Protein AF-A0A8H5M006-F1 (afdb_monomer_lite)

Radius of gyration: 22.96 Å; chains: 1; bounding box: 56×43×62 Å

InterPro domains:
  IPR023213 Chloramphenicol acetyltransferase-like domain superfamily [G3DSA:3.30.559.10] (13-122)

Structure (mmCIF, N/CA/C/O backbone):
data_AF-A0A8H5M006-F1
#
_entry.id   AF-A0A8H5M006-F1
#
loop_
_atom_site.group_PDB
_atom_site.id
_atom_site.type_symbol
_atom_site.label_atom_id
_atom_site.label_alt_id
_atom_site.label_comp_id
_atom_site.label_asym_id
_atom_site.label_entity_id
_atom_site.label_seq_id
_atom_site.pdbx_PDB_ins_code
_atom_site.Cartn_x
_atom_site.Cartn_y
_atom_site.Cartn_z
_atom_site.occupancy
_atom_site.B_iso_or_equiv
_atom_site.auth_seq_id
_atom_site.auth_comp_id
_atom_site.auth_asym_id
_atom_site.auth_atom_id
_atom_site.pdbx_PDB_model_num
ATOM 1 N N . MET A 1 1 ? -5.599 -19.555 19.028 1.00 33.72 1 MET A N 1
ATOM 2 C CA . MET A 1 1 ? -5.229 -19.099 17.672 1.00 33.72 1 MET A CA 1
ATOM 3 C C . MET A 1 1 ? -3.849 -19.658 17.387 1.00 33.72 1 MET A C 1
ATOM 5 O O . MET A 1 1 ? -2.909 -19.256 18.054 1.00 33.72 1 MET A O 1
ATOM 9 N N . LYS A 1 2 ? -3.747 -20.687 16.540 1.00 25.64 2 LYS A N 1
ATOM 10 C CA . LYS A 1 2 ? -2.455 -21.271 16.167 1.00 25.64 2 LYS A CA 1
ATOM 11 C C . LYS A 1 2 ? -1.843 -20.349 15.116 1.00 25.64 2 LYS A C 1
ATOM 13 O O . LYS A 1 2 ? -2.312 -20.337 13.986 1.00 25.64 2 LYS A O 1
ATOM 18 N N . THR A 1 3 ? -0.872 -19.533 15.501 1.00 35.28 3 THR A N 1
ATOM 19 C CA . THR A 1 3 ? -0.041 -18.787 14.556 1.00 35.28 3 THR A CA 1
ATOM 20 C C . THR A 1 3 ? 0.950 -19.773 13.954 1.00 35.28 3 THR A C 1
ATOM 22 O O . THR A 1 3 ? 2.011 -20.036 14.516 1.00 35.28 3 THR A O 1
ATOM 25 N N . THR A 1 4 ? 0.571 -20.394 12.841 1.00 37.03 4 THR A N 1
ATOM 26 C CA . THR A 1 4 ? 1.532 -21.006 11.925 1.00 37.03 4 THR A CA 1
ATOM 27 C C . THR A 1 4 ? 2.420 -19.883 11.410 1.00 37.03 4 THR A C 1
ATOM 29 O O . THR A 1 4 ? 2.002 -19.104 10.559 1.00 37.03 4 THR A O 1
ATOM 32 N N . GLY A 1 5 ? 3.617 -19.760 11.986 1.00 41.31 5 GLY A N 1
ATOM 33 C CA . GLY A 1 5 ? 4.690 -18.982 11.386 1.00 41.31 5 GLY A CA 1
ATOM 34 C C . GLY A 1 5 ? 4.973 -19.593 10.024 1.00 41.31 5 GLY A C 1
ATOM 35 O O . GLY A 1 5 ? 5.521 -20.693 9.946 1.00 41.31 5 GLY A O 1
ATOM 36 N N . SER A 1 6 ? 4.502 -18.925 8.972 1.00 44.03 6 SER A N 1
ATOM 37 C CA . SER A 1 6 ? 4.830 -19.287 7.602 1.00 44.03 6 SER A CA 1
ATOM 38 C C . SER A 1 6 ? 6.334 -19.117 7.451 1.00 44.03 6 SER A C 1
ATOM 40 O O . SER A 1 6 ? 6.864 -18.009 7.518 1.00 44.03 6 SER A O 1
ATOM 42 N N . ARG A 1 7 ? 7.036 -20.242 7.352 1.00 48.41 7 ARG A N 1
ATOM 43 C CA . ARG A 1 7 ? 8.414 -20.278 6.882 1.00 48.41 7 ARG A CA 1
ATOM 44 C C . ARG A 1 7 ? 8.313 -19.889 5.412 1.00 48.41 7 ARG A C 1
ATOM 46 O O . ARG A 1 7 ? 7.666 -20.640 4.688 1.00 48.41 7 ARG A O 1
ATOM 53 N N . ILE A 1 8 ? 8.888 -18.752 5.012 1.00 52.06 8 ILE A N 1
ATOM 54 C CA . ILE A 1 8 ? 8.857 -18.309 3.611 1.00 52.06 8 ILE A CA 1
ATOM 55 C C . ILE A 1 8 ? 9.368 -19.466 2.761 1.00 52.06 8 ILE A C 1
ATOM 57 O O . ILE A 1 8 ? 10.529 -19.876 2.866 1.00 52.06 8 ILE A O 1
ATOM 61 N N . SER A 1 9 ? 8.451 -20.086 2.030 1.00 52.47 9 SER A N 1
ATOM 62 C CA . SER A 1 9 ? 8.746 -21.264 1.235 1.00 52.47 9 SER A CA 1
ATOM 63 C C . SER A 1 9 ? 9.303 -20.799 -0.109 1.00 52.47 9 SER A C 1
ATOM 65 O O . SER A 1 9 ? 9.064 -19.668 -0.530 1.00 52.47 9 SER A O 1
ATOM 67 N N . GLY A 1 10 ? 10.041 -21.649 -0.827 1.00 53.31 10 GLY A N 1
ATOM 68 C CA . GLY A 1 10 ? 10.494 -21.300 -2.182 1.00 53.31 10 GLY A CA 1
ATOM 69 C C . GLY A 1 10 ? 9.343 -20.899 -3.122 1.00 53.31 10 GLY A C 1
ATOM 70 O O . GLY A 1 10 ? 9.584 -20.151 -4.067 1.00 53.31 10 GLY A O 1
ATOM 71 N N . ALA A 1 11 ? 8.109 -21.337 -2.828 1.00 54.75 11 ALA A N 1
ATOM 72 C CA . ALA A 1 11 ? 6.902 -21.010 -3.582 1.00 54.75 11 ALA A CA 1
ATOM 73 C C . ALA A 1 11 ? 6.472 -19.539 -3.430 1.00 54.75 11 ALA A C 1
ATOM 75 O O . ALA A 1 11 ? 6.049 -18.937 -4.410 1.00 5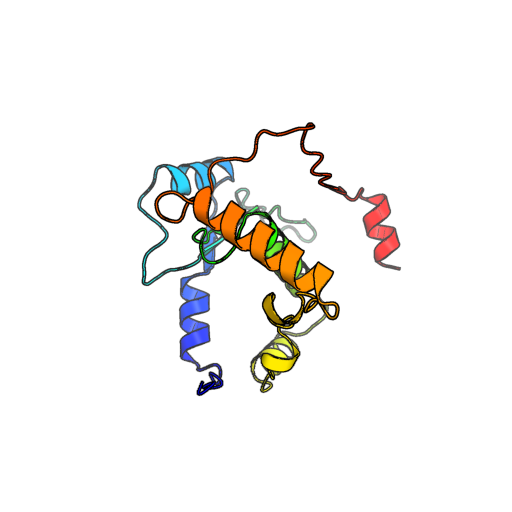4.75 11 ALA A O 1
ATOM 76 N N . ASP A 1 12 ? 6.681 -18.925 -2.264 1.00 59.88 12 ASP A N 1
ATOM 77 C CA . ASP A 1 12 ? 6.293 -17.533 -1.990 1.00 59.88 12 ASP A CA 1
ATOM 78 C C . ASP A 1 12 ? 7.100 -16.557 -2.875 1.00 59.88 12 ASP A C 1
ATOM 80 O O . ASP A 1 12 ? 6.601 -15.530 -3.329 1.00 59.88 12 ASP A O 1
ATOM 84 N N . SER A 1 13 ? 8.355 -16.910 -3.195 1.00 62.41 13 SER A N 1
ATOM 85 C CA . SER A 1 13 ?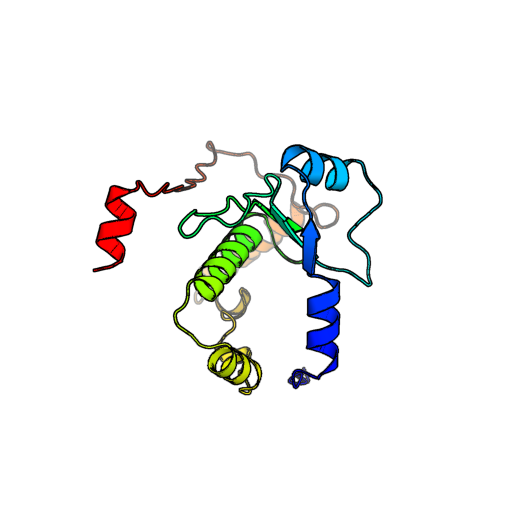 9.188 -16.139 -4.132 1.00 62.41 13 SER A CA 1
ATOM 86 C C . SER A 1 13 ? 8.749 -16.276 -5.592 1.00 62.41 13 SER A C 1
ATOM 88 O O . SER A 1 13 ? 9.082 -15.422 -6.411 1.00 62.41 13 SER A O 1
ATOM 90 N N . VAL A 1 14 ? 8.044 -17.360 -5.932 1.00 68.31 14 VAL A N 1
ATOM 91 C CA . VAL A 1 14 ? 7.516 -17.599 -7.280 1.00 68.31 14 VAL A CA 1
ATOM 92 C C . VAL A 1 14 ? 6.242 -16.782 -7.466 1.00 68.31 14 VAL A C 1
ATOM 94 O O . VAL A 1 14 ? 6.157 -16.018 -8.419 1.00 68.31 14 VAL A O 1
ATOM 97 N N . GLU A 1 15 ? 5.333 -16.819 -6.490 1.00 70.94 15 GLU A N 1
ATOM 98 C CA . GLU A 1 15 ? 4.119 -15.992 -6.486 1.00 70.94 15 GLU A CA 1
ATOM 99 C C . GLU A 1 15 ? 4.448 -14.490 -6.555 1.00 70.94 15 GLU A C 1
ATOM 101 O O . GLU A 1 15 ? 3.851 -13.746 -7.336 1.00 70.94 15 GLU A O 1
ATOM 106 N N . ALA A 1 16 ? 5.464 -14.041 -5.806 1.00 73.81 16 ALA A N 1
ATOM 107 C CA . ALA A 1 16 ? 5.917 -12.652 -5.846 1.00 73.81 16 ALA A CA 1
ATOM 108 C C . ALA A 1 16 ? 6.433 -12.229 -7.235 1.00 73.81 16 ALA A C 1
ATOM 110 O O . ALA A 1 16 ? 6.210 -11.092 -7.653 1.00 73.81 16 ALA A O 1
ATOM 111 N N . LYS A 1 17 ? 7.100 -13.135 -7.964 1.00 78.69 17 LYS A N 1
ATOM 112 C CA . LYS A 1 17 ? 7.575 -12.870 -9.332 1.00 78.69 17 LYS A CA 1
ATOM 113 C C . LYS A 1 17 ? 6.416 -12.750 -10.310 1.00 78.69 17 LYS A C 1
ATOM 115 O O . LYS A 1 17 ? 6.430 -11.842 -11.132 1.00 78.69 17 LYS A O 1
ATOM 120 N N . ASP A 1 18 ? 5.406 -13.602 -10.179 1.00 82.12 18 ASP A N 1
ATOM 121 C CA . ASP A 1 18 ? 4.230 -13.585 -11.055 1.00 82.12 18 ASP A CA 1
ATOM 122 C C . ASP A 1 18 ? 3.362 -12.326 -10.837 1.00 82.12 18 ASP A C 1
ATOM 124 O O . ASP A 1 18 ? 2.642 -11.869 -11.731 1.00 82.12 18 ASP A O 1
ATOM 128 N N . CYS A 1 19 ? 3.464 -11.705 -9.657 1.00 85.62 19 CYS A N 1
ATOM 129 C CA . CYS A 1 19 ? 2.766 -10.462 -9.334 1.00 85.62 19 CYS A CA 1
ATOM 130 C C . CYS A 1 19 ? 3.469 -9.187 -9.842 1.00 85.62 19 CYS A C 1
ATOM 132 O O . CYS A 1 19 ? 2.802 -8.150 -9.939 1.00 85.62 19 CYS A O 1
ATOM 134 N N . LEU A 1 20 ? 4.758 -9.252 -10.203 1.00 88.81 20 LEU A N 1
ATOM 135 C CA . LEU A 1 20 ? 5.555 -8.128 -10.708 1.00 88.81 20 LEU A CA 1
ATOM 136 C C . LEU A 1 20 ? 5.599 -8.119 -12.243 1.00 88.81 20 LEU A C 1
ATOM 138 O O . LEU A 1 20 ? 5.995 -9.095 -12.872 1.00 88.81 20 LEU A O 1
ATOM 142 N N . VAL A 1 21 ? 5.233 -6.994 -12.855 1.00 89.06 21 VAL A N 1
ATOM 143 C CA . VAL A 1 21 ? 5.207 -6.827 -14.314 1.00 89.06 21 VAL A CA 1
ATOM 144 C C . VAL A 1 21 ? 6.065 -5.636 -14.724 1.00 89.06 21 VAL A C 1
ATOM 146 O O . VAL A 1 21 ? 5.976 -4.561 -14.135 1.00 89.06 21 VAL A O 1
ATOM 149 N N . PHE A 1 22 ? 6.862 -5.816 -15.772 1.00 89.62 22 PHE A N 1
ATOM 150 C CA . PHE A 1 22 ? 7.548 -4.723 -16.453 1.00 89.62 22 PHE A CA 1
ATOM 151 C C . PHE A 1 22 ? 6.802 -4.399 -17.748 1.00 89.62 22 PHE A C 1
ATOM 153 O O . PHE A 1 22 ? 6.449 -5.312 -18.495 1.00 89.62 22 PHE A O 1
ATOM 160 N N . ASP A 1 23 ? 6.533 -3.120 -17.998 1.00 88.44 23 ASP A N 1
ATOM 161 C CA . ASP A 1 23 ? 5.802 -2.662 -19.188 1.00 88.44 23 ASP A CA 1
ATOM 162 C C . ASP A 1 23 ? 6.485 -1.423 -19.805 1.00 88.44 23 ASP A C 1
ATOM 164 O O . ASP A 1 23 ? 7.311 -0.770 -19.173 1.00 88.44 23 ASP A O 1
ATOM 168 N N . ALA A 1 24 ? 6.150 -1.080 -21.044 1.00 88.62 24 ALA A N 1
ATOM 169 C CA . ALA A 1 24 ? 6.631 0.128 -21.731 1.00 88.62 24 ALA A CA 1
ATOM 170 C C . ALA A 1 24 ? 5.498 1.144 -21.963 1.00 88.62 24 ALA A C 1
ATOM 172 O O . ALA A 1 24 ? 5.604 2.061 -22.772 1.00 88.62 24 ALA A O 1
ATOM 173 N N . LYS A 1 25 ? 4.366 0.953 -21.284 1.00 87.62 25 LYS A N 1
ATOM 174 C CA . LYS A 1 25 ? 3.193 1.821 -21.395 1.00 87.62 25 LYS A CA 1
ATOM 175 C C . LYS A 1 25 ? 3.343 3.080 -20.556 1.00 87.62 25 LYS A C 1
ATOM 177 O O . LYS A 1 25 ? 3.955 3.055 -19.490 1.00 87.62 25 LYS A O 1
ATOM 182 N N . SER A 1 26 ? 2.716 4.153 -21.028 1.00 89.19 26 SER A N 1
ATOM 183 C CA . SER A 1 26 ? 2.584 5.393 -20.269 1.00 89.19 26 SER A CA 1
ATOM 184 C C . SER A 1 26 ? 1.640 5.225 -19.077 1.00 89.19 26 SER A C 1
ATOM 186 O O . SER A 1 26 ? 0.774 4.344 -19.064 1.00 89.19 26 SER A O 1
ATOM 188 N N . LYS A 1 27 ? 1.743 6.125 -18.100 1.00 88.56 27 LYS A N 1
ATOM 189 C CA . LYS A 1 27 ? 0.859 6.191 -16.936 1.00 88.56 27 LYS A CA 1
ATOM 190 C C . LYS A 1 27 ? -0.615 6.187 -17.328 1.00 88.56 27 LYS A C 1
ATOM 192 O O . LYS A 1 27 ? -1.405 5.464 -16.720 1.00 88.56 27 LYS A O 1
ATOM 197 N N . ASP A 1 28 ? -0.992 6.989 -18.319 1.00 89.88 28 ASP A N 1
ATOM 198 C CA . ASP A 1 28 ? -2.389 7.118 -18.732 1.00 89.88 28 ASP A CA 1
ATOM 199 C C . ASP A 1 28 ? -2.892 5.819 -19.376 1.00 89.88 28 A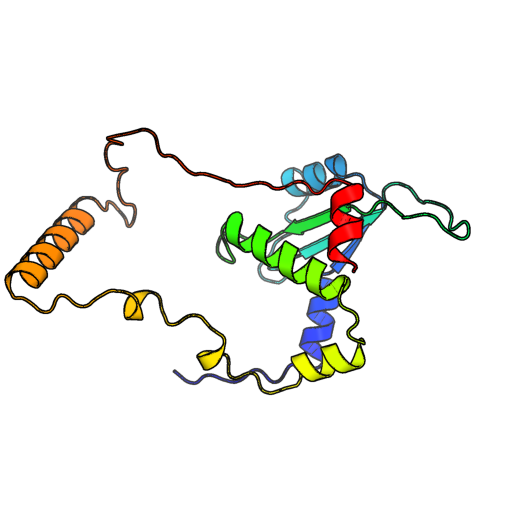SP A C 1
ATOM 201 O O . ASP A 1 28 ? -4.009 5.382 -19.090 1.00 89.88 28 ASP A O 1
ATOM 205 N N . ASP A 1 29 ? -2.043 5.136 -20.148 1.00 90.19 29 ASP A N 1
ATOM 206 C CA . ASP A 1 29 ? -2.359 3.825 -20.718 1.00 90.19 29 ASP A CA 1
ATOM 207 C C . ASP A 1 29 ? -2.468 2.747 -19.638 1.00 90.19 29 ASP A C 1
ATOM 209 O O . ASP A 1 29 ? -3.356 1.897 -19.694 1.00 90.19 29 ASP A O 1
ATOM 213 N N . LEU A 1 30 ? -1.590 2.767 -18.632 1.00 89.06 30 LEU A N 1
ATOM 214 C CA . LEU A 1 30 ? -1.646 1.838 -17.505 1.00 89.06 30 LEU A CA 1
ATOM 215 C C . LEU A 1 30 ? -2.937 2.011 -16.697 1.00 89.06 30 LEU A C 1
ATOM 217 O O . LEU A 1 30 ? -3.616 1.025 -16.405 1.00 89.06 30 LEU A O 1
ATOM 221 N N . ILE A 1 31 ? -3.307 3.254 -16.380 1.00 89.31 31 ILE A N 1
ATOM 222 C CA . ILE A 1 31 ? -4.552 3.570 -15.667 1.00 89.31 31 ILE A CA 1
ATOM 223 C C . ILE A 1 31 ? -5.761 3.179 -16.518 1.00 89.31 31 ILE A C 1
ATOM 225 O O . ILE A 1 31 ? -6.683 2.533 -16.017 1.00 89.31 31 ILE A O 1
ATOM 229 N N . SER A 1 32 ? -5.758 3.530 -17.805 1.00 89.69 32 SER A N 1
ATOM 230 C CA . SER A 1 32 ? -6.846 3.193 -18.724 1.00 89.69 32 SER A CA 1
ATOM 231 C C . SER A 1 32 ? -7.030 1.681 -18.841 1.00 89.69 32 SER A C 1
ATOM 233 O O . SER A 1 32 ? -8.153 1.192 -18.727 1.00 89.69 32 SER A O 1
ATOM 235 N N . ASN A 1 33 ? -5.941 0.921 -18.972 1.00 87.38 33 ASN A N 1
ATOM 236 C CA . ASN A 1 33 ? -5.990 -0.539 -19.013 1.00 87.38 33 ASN A CA 1
ATOM 237 C C . ASN A 1 33 ? -6.474 -1.144 -17.694 1.00 87.38 33 ASN A C 1
ATOM 239 O O . ASN A 1 33 ? -7.199 -2.133 -17.714 1.00 87.38 33 ASN A O 1
ATOM 243 N N . TYR A 1 34 ? -6.116 -0.559 -16.550 1.00 86.75 34 TYR A N 1
ATOM 244 C CA . TYR A 1 34 ? -6.602 -1.031 -15.255 1.00 86.75 34 TYR A CA 1
ATOM 245 C C . TYR A 1 34 ? -8.108 -0.784 -15.065 1.00 86.75 34 TYR A C 1
ATOM 247 O O . TYR A 1 34 ? -8.810 -1.646 -14.540 1.00 86.75 34 TYR A O 1
ATOM 255 N N . LEU A 1 35 ? -8.614 0.377 -15.492 1.00 87.25 35 LEU A N 1
ATOM 256 C CA . LEU A 1 35 ? -10.019 0.759 -15.309 1.00 87.25 35 LEU A CA 1
ATOM 257 C C . LEU A 1 35 ? -10.956 0.156 -16.363 1.00 87.25 35 LEU A C 1
ATOM 259 O O . LEU A 1 35 ? -12.091 -0.188 -16.038 1.00 87.25 35 LEU A O 1
ATOM 263 N N . ASN A 1 36 ? -10.493 0.047 -17.610 1.00 90.62 36 ASN A N 1
ATOM 264 C CA . ASN A 1 36 ? -11.315 -0.343 -18.760 1.00 90.62 36 ASN A CA 1
ATOM 265 C C . ASN A 1 36 ? -10.962 -1.725 -19.328 1.00 90.62 36 ASN A C 1
ATOM 267 O O . ASN A 1 36 ? -11.696 -2.248 -20.167 1.00 90.62 36 ASN A O 1
ATOM 271 N N . GLY A 1 37 ? -9.828 -2.301 -18.929 1.00 85.25 37 GLY A N 1
ATOM 272 C CA . GLY A 1 37 ? -9.366 -3.594 -19.417 1.00 85.25 37 GLY A CA 1
ATOM 273 C C . GLY A 1 37 ? -9.966 -4.789 -18.668 1.00 85.25 37 GLY A C 1
ATOM 274 O O . GLY A 1 37 ? -10.843 -4.644 -17.811 1.00 85.25 37 GLY A O 1
ATOM 275 N N . PRO A 1 38 ? -9.496 -6.007 -18.991 1.00 83.94 38 PRO A N 1
ATOM 276 C CA . PRO A 1 38 ? -9.859 -7.213 -18.260 1.00 83.94 38 PRO A CA 1
ATOM 277 C C . PRO A 1 38 ? -9.519 -7.077 -16.777 1.00 83.94 38 PRO A C 1
ATOM 279 O O . PRO A 1 38 ? -8.528 -6.450 -16.407 1.00 83.94 38 PRO A O 1
ATOM 282 N N . ARG A 1 39 ? -10.322 -7.711 -15.921 1.00 80.12 39 ARG A N 1
ATOM 283 C CA . ARG A 1 39 ? -10.120 -7.656 -14.473 1.00 80.12 39 ARG A CA 1
ATOM 284 C C . ARG A 1 39 ? -8.739 -8.216 -14.111 1.00 80.12 39 ARG A C 1
ATOM 286 O O . ARG A 1 39 ? -8.499 -9.408 -14.260 1.00 80.12 39 ARG A O 1
ATOM 293 N N . THR A 1 40 ? -7.846 -7.349 -13.638 1.00 79.44 40 THR A N 1
ATOM 294 C CA . THR A 1 40 ? -6.455 -7.701 -13.302 1.00 79.44 40 THR A CA 1
ATOM 295 C C . THR A 1 40 ? -6.327 -8.385 -11.943 1.00 79.44 40 THR A C 1
ATOM 297 O O . THR A 1 40 ? -5.444 -9.219 -11.761 1.00 79.44 40 THR A O 1
ATOM 300 N N . LEU A 1 41 ? -7.215 -8.049 -11.002 1.00 84.94 41 LEU A N 1
ATOM 301 C CA . LEU A 1 41 ? -7.272 -8.635 -9.664 1.00 84.94 41 LEU A CA 1
ATOM 302 C C . LEU A 1 41 ? -8.281 -9.790 -9.626 1.00 84.94 41 LEU A C 1
ATOM 304 O O . LEU A 1 41 ? -9.437 -9.642 -10.038 1.00 84.94 41 LEU A O 1
ATOM 308 N N . SER A 1 42 ? -7.849 -10.930 -9.099 1.00 83.62 42 SER A N 1
ATOM 309 C CA . SER A 1 42 ? -8.644 -12.157 -8.954 1.00 83.62 42 SER A CA 1
ATOM 310 C C . SER A 1 42 ? -8.246 -12.886 -7.674 1.00 83.62 42 SER A C 1
ATOM 312 O O . SER A 1 42 ? -7.234 -12.535 -7.082 1.00 83.62 42 SER A O 1
ATOM 314 N N . ASP A 1 43 ? -8.987 -13.909 -7.258 1.00 82.38 43 ASP A N 1
ATOM 315 C CA . ASP A 1 43 ? -8.674 -14.659 -6.030 1.00 82.38 43 ASP A CA 1
ATOM 316 C C . ASP A 1 43 ? -7.273 -15.311 -6.059 1.00 82.38 43 ASP A C 1
ATOM 318 O O . ASP A 1 43 ? -6.689 -15.557 -5.008 1.00 82.38 43 ASP A O 1
ATOM 322 N N . GLU A 1 44 ? -6.709 -15.524 -7.253 1.00 80.94 44 GLU A N 1
ATOM 323 C CA . GLU A 1 44 ? -5.347 -16.035 -7.475 1.00 80.94 44 GLU A CA 1
ATOM 324 C C . GLU A 1 44 ? -4.291 -14.918 -7.576 1.00 80.94 44 GLU A C 1
ATOM 326 O O . GLU A 1 44 ? -3.096 -15.181 -7.506 1.00 80.94 44 GLU A O 1
ATOM 331 N N . ARG A 1 45 ? -4.719 -13.660 -7.746 1.00 80.88 45 ARG A N 1
ATOM 332 C CA . ARG A 1 45 ? -3.850 -12.483 -7.881 1.00 80.88 45 ARG A CA 1
ATOM 333 C C . ARG A 1 45 ? -4.434 -11.306 -7.114 1.00 80.88 45 ARG A C 1
ATOM 335 O O . ARG A 1 45 ? -5.158 -10.466 -7.661 1.00 80.88 45 ARG A O 1
ATOM 342 N N . MET A 1 46 ? -4.117 -11.267 -5.824 1.00 83.25 46 MET A N 1
ATOM 343 C CA . MET A 1 46 ? -4.685 -10.294 -4.891 1.00 83.25 46 MET A CA 1
ATOM 344 C C . MET A 1 46 ? -4.000 -8.937 -4.926 1.00 83.25 46 MET A C 1
ATOM 346 O O . MET A 1 46 ? -4.607 -7.946 -4.542 1.00 83.25 46 MET A O 1
ATOM 350 N N . SER A 1 47 ? -2.778 -8.848 -5.425 1.00 87.56 47 SER A N 1
ATOM 351 C CA . SER A 1 47 ? -2.122 -7.577 -5.695 1.00 87.56 47 SER A CA 1
ATOM 352 C C . SER A 1 47 ? -1.249 -7.706 -6.929 1.00 87.56 47 SER A C 1
ATOM 354 O O . SER A 1 47 ? -0.901 -8.806 -7.362 1.00 87.56 47 SER A O 1
ATOM 356 N N . TYR A 1 48 ? -0.928 -6.573 -7.539 1.00 88.44 48 TYR A N 1
ATOM 357 C CA . TYR A 1 48 ? 0.054 -6.555 -8.608 1.00 88.44 48 TYR A CA 1
ATOM 358 C C . TYR A 1 48 ? 0.790 -5.224 -8.670 1.00 88.44 48 TYR A C 1
ATOM 360 O O . TYR A 1 48 ? 0.237 -4.179 -8.310 1.00 88.44 48 TYR A O 1
ATOM 368 N N . LEU A 1 49 ? 2.048 -5.300 -9.096 1.00 90.62 49 LEU A N 1
ATOM 369 C CA . LEU A 1 49 ? 2.959 -4.171 -9.199 1.00 90.62 49 LEU A CA 1
ATOM 370 C C . LEU A 1 49 ? 3.456 -4.060 -10.641 1.00 90.62 49 LEU A C 1
ATOM 372 O O . LEU A 1 49 ? 3.953 -5.043 -11.191 1.00 90.62 49 LEU A O 1
ATOM 376 N N . VAL A 1 50 ? 3.344 -2.874 -11.239 1.00 91.62 50 VAL A N 1
ATOM 377 C CA . VAL A 1 50 ? 3.967 -2.551 -12.530 1.00 91.62 50 VAL A CA 1
ATOM 378 C C . VAL A 1 50 ? 5.072 -1.556 -12.332 1.00 91.62 50 VAL A C 1
ATOM 380 O O . VAL A 1 50 ? 4.861 -0.529 -11.690 1.00 91.62 50 VAL A O 1
ATOM 383 N N . ILE A 1 51 ? 6.198 -1.831 -12.970 1.00 90.94 51 ILE A N 1
ATOM 384 C CA . ILE A 1 51 ? 7.235 -0.846 -13.234 1.00 90.94 51 ILE A CA 1
ATOM 385 C C . ILE A 1 51 ? 7.226 -0.615 -14.740 1.00 90.94 51 ILE A C 1
ATOM 387 O O . ILE A 1 51 ? 7.602 -1.513 -15.498 1.00 90.94 51 ILE A O 1
ATOM 391 N N . SER A 1 52 ? 6.757 0.551 -15.182 1.00 90.12 52 SER A N 1
ATOM 392 C CA . SER A 1 52 ? 6.845 0.923 -16.588 1.00 90.12 52 SER A CA 1
ATOM 393 C C . SER A 1 52 ? 8.002 1.857 -16.865 1.00 90.12 52 SER A C 1
ATOM 395 O O . SER A 1 52 ? 8.369 2.698 -16.044 1.00 90.12 52 SER A O 1
ATOM 397 N N . ASN A 1 53 ? 8.569 1.698 -18.053 1.00 88.44 53 ASN A N 1
ATOM 398 C CA . ASN A 1 53 ? 9.503 2.648 -18.621 1.00 88.44 53 ASN A CA 1
ATOM 399 C C . ASN A 1 53 ? 8.988 3.069 -20.006 1.00 88.44 53 ASN A C 1
ATOM 401 O O . ASN A 1 53 ? 9.294 2.404 -20.996 1.00 88.44 53 ASN A O 1
ATOM 405 N N . PRO A 1 54 ? 8.152 4.120 -20.094 1.00 74.94 54 PRO A N 1
ATOM 406 C CA . PRO A 1 54 ? 7.520 4.517 -21.352 1.00 74.94 54 PRO A CA 1
ATOM 407 C C . PRO A 1 54 ? 8.503 5.093 -22.372 1.00 74.94 54 PRO A C 1
ATOM 409 O O . PRO A 1 54 ? 8.197 5.165 -23.560 1.00 74.94 54 PRO A O 1
ATOM 412 N N . THR A 1 55 ? 9.684 5.509 -21.917 1.00 68.69 55 THR A N 1
ATOM 413 C CA . THR A 1 55 ? 10.766 5.948 -22.791 1.00 68.69 55 THR A CA 1
ATOM 414 C C . THR A 1 55 ? 11.829 4.870 -22.724 1.00 68.69 55 THR A C 1
ATOM 416 O O . THR A 1 55 ? 12.474 4.730 -21.693 1.00 68.69 55 THR A O 1
ATOM 419 N N . GLU A 1 56 ? 12.050 4.104 -23.792 1.00 60.12 56 GLU A N 1
ATOM 420 C CA . GLU A 1 56 ? 13.276 3.308 -23.907 1.00 60.12 56 GLU A CA 1
ATOM 421 C C . GLU A 1 56 ? 14.458 4.287 -23.978 1.00 60.12 56 GLU A C 1
ATOM 423 O O . GLU A 1 56 ? 14.956 4.626 -25.050 1.00 60.12 56 GLU A O 1
ATOM 428 N N . SER A 1 57 ? 14.860 4.842 -22.833 1.00 53.97 57 SER A N 1
ATOM 429 C CA . SER A 1 57 ? 16.054 5.652 -22.704 1.00 53.97 57 SER A CA 1
ATOM 430 C C . SER A 1 57 ? 17.207 4.693 -22.940 1.00 53.97 57 SER A C 1
ATOM 432 O O . SER A 1 57 ? 17.611 3.955 -22.040 1.00 53.97 57 SER A O 1
ATOM 434 N N . ILE A 1 58 ? 17.643 4.645 -24.197 1.00 52.97 58 ILE A N 1
ATOM 435 C CA . ILE A 1 58 ? 18.843 3.962 -24.658 1.00 52.97 58 ILE A CA 1
ATOM 436 C C . ILE A 1 58 ? 19.930 4.288 -23.638 1.00 52.97 58 ILE A C 1
ATOM 438 O O . ILE A 1 58 ? 20.208 5.462 -23.399 1.00 52.97 58 ILE A O 1
ATOM 442 N N . TYR A 1 59 ? 20.451 3.250 -22.984 1.00 55.88 59 TYR A N 1
ATOM 443 C CA . TYR A 1 59 ? 21.471 3.365 -21.952 1.00 55.88 59 TYR A CA 1
ATOM 444 C C . TYR A 1 59 ? 22.705 4.054 -22.537 1.00 55.88 59 TYR A C 1
ATOM 446 O O . TYR A 1 59 ? 23.547 3.408 -23.157 1.00 55.88 59 TYR A O 1
ATOM 454 N N . ASP A 1 60 ? 22.780 5.366 -22.350 1.00 49.50 60 ASP A N 1
ATOM 455 C CA . ASP A 1 60 ? 24.000 6.143 -22.471 1.00 49.50 60 ASP A CA 1
ATOM 456 C C . ASP A 1 60 ? 24.460 6.484 -21.050 1.00 49.50 60 ASP A C 1
ATOM 458 O O . ASP A 1 60 ? 23.645 6.752 -20.160 1.00 49.50 60 ASP A O 1
ATOM 462 N N . ASP A 1 61 ? 25.763 6.358 -20.846 1.00 53.28 61 ASP A N 1
ATOM 463 C CA . ASP A 1 61 ? 26.519 6.099 -19.612 1.00 53.28 61 ASP A CA 1
ATOM 464 C C . ASP A 1 61 ? 26.375 7.173 -18.500 1.00 53.28 61 ASP A C 1
ATOM 466 O O . ASP A 1 61 ? 27.344 7.812 -18.094 1.00 53.28 61 ASP A O 1
ATOM 470 N N . GLY A 1 62 ? 25.149 7.416 -18.011 1.00 54.97 62 GLY A N 1
ATOM 471 C CA . GLY A 1 62 ? 24.882 8.379 -16.932 1.00 54.97 62 GLY A CA 1
ATOM 472 C C . GLY A 1 62 ? 23.448 8.907 -16.765 1.00 54.97 62 GLY A C 1
ATOM 473 O O . GLY A 1 62 ? 23.246 9.779 -15.920 1.00 54.97 62 GLY A O 1
ATOM 474 N N . TYR A 1 63 ? 22.448 8.436 -17.523 1.00 53.47 63 TYR A N 1
ATOM 475 C CA . TYR A 1 63 ? 21.091 9.007 -17.464 1.00 53.47 63 TYR A CA 1
ATOM 476 C C . TYR A 1 63 ? 20.131 8.281 -16.510 1.00 53.47 63 TYR A C 1
ATOM 478 O O . TYR A 1 63 ? 19.946 7.065 -16.557 1.00 53.47 63 TYR A O 1
ATOM 486 N N . SER A 1 64 ? 19.463 9.072 -15.669 1.00 63.88 64 SER A N 1
ATOM 487 C CA . SER A 1 64 ? 18.335 8.676 -14.830 1.00 63.88 64 SER A CA 1
ATOM 488 C C . SER A 1 64 ? 17.118 8.323 -15.694 1.00 63.88 64 SER A C 1
ATOM 490 O O . SER A 1 64 ? 16.433 9.197 -16.223 1.00 63.88 64 SER A O 1
ATOM 492 N N . GLY A 1 65 ? 16.837 7.026 -15.841 1.00 71.75 65 GLY A N 1
ATOM 493 C CA . GLY A 1 65 ? 15.607 6.552 -16.479 1.00 71.75 65 GLY A CA 1
ATOM 494 C C . GLY A 1 65 ? 14.371 6.987 -15.688 1.00 71.75 65 GLY A C 1
ATOM 495 O O . GLY A 1 65 ? 14.354 6.912 -14.456 1.00 71.75 65 GLY A O 1
ATOM 496 N N . GLN A 1 66 ? 13.333 7.453 -16.385 1.00 80.06 66 GLN A N 1
ATOM 497 C CA . GLN A 1 66 ? 12.053 7.776 -15.761 1.00 80.06 66 GLN A CA 1
ATOM 498 C C . GLN A 1 66 ? 11.190 6.517 -15.699 1.00 80.06 66 GLN A C 1
ATOM 500 O O . GLN A 1 66 ? 10.698 6.040 -16.717 1.00 80.06 66 GLN A O 1
ATOM 505 N N . PHE A 1 67 ? 10.977 6.014 -14.487 1.00 85.94 67 PHE A N 1
ATOM 506 C CA . PHE A 1 67 ? 10.114 4.865 -14.241 1.00 85.94 67 PHE A CA 1
ATOM 507 C C . PHE A 1 67 ? 8.789 5.311 -13.637 1.00 85.94 67 PHE A C 1
ATOM 509 O O . PHE A 1 67 ? 8.749 6.200 -12.782 1.00 85.94 67 PHE A O 1
ATOM 516 N N . GLU A 1 68 ? 7.706 4.661 -14.043 1.00 88.00 68 GLU A N 1
ATOM 517 C CA . GLU A 1 68 ? 6.396 4.845 -13.434 1.00 88.00 68 GLU A CA 1
ATOM 518 C C . GLU A 1 68 ? 6.024 3.573 -12.671 1.00 88.00 68 GLU A C 1
ATOM 520 O O . GLU A 1 68 ? 6.168 2.456 -13.167 1.00 88.00 68 GLU A O 1
ATOM 525 N N . LEU A 1 69 ? 5.573 3.743 -11.427 1.00 89.00 69 LEU A N 1
ATOM 526 C CA . LEU A 1 69 ? 5.187 2.643 -10.550 1.00 89.00 69 LEU A CA 1
ATOM 527 C C . LEU A 1 69 ? 3.666 2.634 -10.390 1.00 89.00 69 LEU A C 1
ATOM 529 O O . LEU A 1 69 ? 3.086 3.622 -9.935 1.00 89.00 69 LEU A O 1
ATOM 533 N N . LEU A 1 70 ? 3.027 1.510 -10.708 1.00 90.19 70 LEU A N 1
ATOM 534 C CA . LEU A 1 70 ? 1.605 1.289 -10.456 1.00 90.19 70 LEU A CA 1
ATOM 535 C C . LEU A 1 70 ? 1.427 0.109 -9.501 1.00 90.19 70 LEU A C 1
ATOM 537 O O . LEU A 1 70 ? 1.735 -1.027 -9.847 1.00 90.19 70 LEU A O 1
ATOM 541 N N . MET A 1 71 ? 0.881 0.378 -8.316 1.00 89.25 71 MET A N 1
ATOM 542 C CA . MET A 1 71 ? 0.492 -0.647 -7.349 1.00 89.25 71 MET A CA 1
ATOM 543 C C . MET A 1 71 ? -1.030 -0.780 -7.327 1.00 89.25 71 MET A C 1
ATOM 545 O O . MET A 1 71 ? -1.743 0.210 -7.152 1.00 89.25 71 MET A O 1
ATOM 549 N N . CYS A 1 72 ? -1.539 -2.002 -7.469 1.00 87.44 72 CYS A N 1
ATOM 550 C CA . CYS A 1 72 ? -2.966 -2.280 -7.348 1.00 87.44 72 CYS A CA 1
ATOM 551 C C . CYS A 1 72 ? -3.220 -3.349 -6.289 1.00 87.44 72 CYS A C 1
ATOM 553 O O . CYS A 1 72 ? -2.596 -4.410 -6.289 1.00 87.44 72 CYS A O 1
ATOM 555 N N . ALA A 1 73 ? -4.186 -3.076 -5.418 1.00 87.25 73 ALA A N 1
ATOM 556 C CA . ALA A 1 73 ? -4.683 -4.014 -4.425 1.00 87.25 73 ALA A CA 1
ATOM 557 C C . ALA A 1 73 ? -6.180 -3.748 -4.170 1.00 87.25 73 ALA A C 1
ATOM 559 O O . ALA A 1 73 ? -6.639 -2.610 -4.319 1.00 87.25 73 ALA A O 1
ATOM 560 N N . PRO A 1 74 ? -6.968 -4.767 -3.793 1.00 83.75 74 PRO A N 1
ATOM 561 C CA . PRO A 1 74 ? -8.351 -4.597 -3.397 1.00 83.75 74 PRO A CA 1
ATOM 562 C C . PRO A 1 74 ? -8.442 -3.832 -2.075 1.00 83.75 74 PRO A C 1
ATOM 564 O O . PRO A 1 74 ? -7.595 -3.944 -1.191 1.00 83.75 74 PRO A O 1
ATOM 567 N N . HIS A 1 75 ? -9.543 -3.105 -1.908 1.00 79.75 75 HIS A N 1
ATOM 568 C CA . HIS A 1 75 ? -9.767 -2.184 -0.788 1.00 79.75 75 HIS A CA 1
ATOM 569 C C . HIS A 1 75 ? -9.793 -2.859 0.603 1.00 79.75 75 HIS A C 1
ATOM 571 O O . HIS A 1 75 ? -9.745 -2.184 1.628 1.00 79.75 75 HIS A O 1
ATOM 577 N N . PHE A 1 76 ? -9.893 -4.190 0.682 1.00 79.38 76 PHE A N 1
ATOM 578 C CA . PHE A 1 76 ? -9.802 -4.892 1.967 1.00 79.38 76 PHE A CA 1
ATOM 579 C C . PHE A 1 76 ? -8.355 -5.087 2.449 1.00 79.38 76 PHE A C 1
ATOM 581 O O . PHE A 1 76 ? -8.162 -5.357 3.631 1.00 79.38 76 PHE A O 1
ATOM 588 N N . ILE A 1 77 ? -7.354 -4.960 1.565 1.00 80.31 77 ILE A N 1
ATOM 589 C CA . ILE A 1 77 ? -5.928 -5.029 1.933 1.00 80.31 77 ILE A CA 1
ATOM 590 C C . ILE A 1 77 ? -5.480 -3.722 2.591 1.00 80.31 77 ILE A C 1
ATOM 592 O O . ILE A 1 77 ? -4.657 -3.732 3.502 1.00 80.31 77 ILE A O 1
ATOM 596 N N . GLY A 1 78 ? -6.056 -2.599 2.174 1.00 77.62 78 GLY A N 1
ATOM 597 C CA . GLY A 1 78 ? -5.787 -1.300 2.765 1.00 77.62 78 GLY A CA 1
ATOM 598 C C . GLY A 1 78 ? -6.645 -0.211 2.141 1.00 77.62 78 GLY A C 1
ATOM 599 O O . GLY A 1 78 ? -7.224 -0.382 1.067 1.00 77.62 78 GLY A O 1
ATOM 600 N N . ASP A 1 79 ? -6.721 0.919 2.833 1.00 84.50 79 ASP A N 1
ATOM 601 C CA . ASP A 1 79 ? -7.224 2.162 2.263 1.00 84.50 79 ASP A CA 1
ATOM 602 C C . ASP A 1 79 ? -6.124 2.874 1.455 1.00 84.50 79 ASP A C 1
ATOM 604 O O . ASP A 1 79 ? -4.965 2.454 1.433 1.00 84.50 79 ASP A O 1
ATOM 608 N N . GLY A 1 80 ? -6.476 3.979 0.790 1.00 80.75 80 GLY A N 1
ATOM 609 C CA . GLY A 1 80 ? -5.513 4.743 -0.010 1.00 80.75 80 GLY A CA 1
ATOM 610 C C . GLY A 1 80 ? -4.271 5.165 0.785 1.00 80.75 80 GLY A C 1
ATOM 611 O O . GLY A 1 80 ? -3.160 5.078 0.273 1.00 80.75 80 GLY A O 1
ATOM 612 N N . ALA A 1 81 ? -4.433 5.544 2.057 1.00 82.12 81 ALA A N 1
ATOM 613 C CA . ALA A 1 81 ? -3.319 5.941 2.918 1.00 82.12 81 ALA A CA 1
ATOM 614 C C . ALA A 1 81 ? -2.370 4.771 3.228 1.00 82.12 81 ALA A C 1
ATOM 616 O O . ALA A 1 81 ? -1.153 4.933 3.161 1.00 82.12 81 ALA A O 1
ATOM 617 N N . SER A 1 82 ? -2.917 3.587 3.512 1.00 84.12 82 SER A N 1
ATOM 618 C CA . SER A 1 82 ? -2.133 2.375 3.769 1.00 84.12 82 SER A CA 1
ATOM 619 C C . SER A 1 82 ? -1.336 1.943 2.535 1.00 84.12 82 SER A C 1
ATOM 621 O O . SER A 1 82 ? -0.164 1.595 2.660 1.00 84.12 82 SER A O 1
ATOM 623 N N . LEU A 1 83 ? -1.931 2.016 1.335 1.00 85.94 83 LEU A N 1
ATOM 624 C CA . LEU A 1 83 ? -1.219 1.721 0.084 1.00 85.94 83 LEU A CA 1
ATOM 625 C C . LEU A 1 83 ? -0.107 2.744 -0.200 1.00 85.94 83 LEU A C 1
ATOM 627 O O . LEU A 1 83 ? 0.982 2.358 -0.628 1.00 85.94 83 LEU A O 1
ATOM 631 N N . HIS A 1 84 ? -0.343 4.031 0.074 1.00 84.56 84 HIS A N 1
ATOM 632 C CA . HIS A 1 84 ? 0.691 5.062 -0.047 1.00 84.56 84 HIS A CA 1
ATOM 633 C C . HIS A 1 84 ? 1.869 4.812 0.902 1.00 84.56 84 HIS A C 1
ATOM 635 O O . HIS A 1 84 ? 3.019 4.868 0.466 1.00 84.56 84 HIS A O 1
ATOM 641 N N . GLN A 1 85 ? 1.597 4.490 2.170 1.00 87.19 85 GLN A N 1
ATOM 642 C CA . GLN A 1 85 ? 2.638 4.160 3.145 1.00 87.19 85 GLN A CA 1
ATOM 643 C C . GLN A 1 85 ? 3.433 2.918 2.720 1.00 87.19 85 GLN A C 1
ATOM 645 O O . GLN A 1 85 ? 4.660 2.937 2.741 1.00 87.19 85 GLN A O 1
ATOM 650 N N . CYS A 1 86 ? 2.745 1.872 2.256 1.00 87.38 86 CYS A N 1
ATOM 651 C CA . CYS A 1 86 ? 3.386 0.667 1.733 1.00 87.38 86 CYS A CA 1
ATOM 652 C C . CYS A 1 86 ? 4.300 0.976 0.537 1.00 87.38 86 CYS A C 1
ATOM 654 O O . CYS A 1 86 ? 5.437 0.511 0.483 1.00 87.38 86 CYS A O 1
ATOM 656 N N . THR A 1 87 ? 3.842 1.821 -0.389 1.00 89.38 87 THR A N 1
ATOM 657 C CA . THR A 1 87 ? 4.646 2.250 -1.544 1.00 89.38 87 THR A CA 1
ATOM 658 C C . THR A 1 87 ? 5.887 3.029 -1.106 1.00 89.38 87 THR A C 1
ATOM 660 O O . THR A 1 87 ? 6.967 2.842 -1.663 1.00 89.38 87 THR A O 1
ATOM 663 N N . HIS A 1 88 ? 5.763 3.887 -0.092 1.00 88.19 88 HIS A N 1
ATOM 664 C CA . HIS A 1 88 ? 6.902 4.617 0.457 1.00 88.19 88 HIS A CA 1
ATOM 665 C C . HIS A 1 88 ? 7.936 3.674 1.087 1.00 88.19 88 HIS A C 1
ATOM 667 O O . HIS A 1 88 ? 9.123 3.783 0.790 1.00 88.19 88 HIS A O 1
ATOM 673 N N . GLU A 1 89 ? 7.494 2.723 1.910 1.00 87.94 89 GLU A N 1
ATOM 674 C CA . GLU A 1 89 ? 8.369 1.709 2.512 1.00 87.94 89 GLU A CA 1
ATOM 675 C C . GLU A 1 89 ? 9.070 0.861 1.448 1.00 87.94 89 GLU A C 1
ATOM 677 O O . GLU A 1 89 ? 10.268 0.606 1.557 1.00 87.94 89 GLU A O 1
ATOM 682 N N . PHE A 1 90 ? 8.357 0.498 0.379 1.00 87.69 90 PHE A N 1
ATOM 683 C CA . PHE A 1 90 ? 8.929 -0.197 -0.770 1.00 87.69 90 PHE A CA 1
ATOM 684 C C . PHE A 1 90 ? 10.034 0.619 -1.457 1.00 87.69 90 PHE A C 1
ATOM 686 O O . PHE A 1 90 ? 11.120 0.096 -1.696 1.00 87.69 90 PHE A O 1
ATOM 693 N N . MET A 1 91 ? 9.809 1.907 -1.728 1.00 88.25 91 MET A N 1
ATOM 694 C CA . MET A 1 91 ? 10.837 2.762 -2.337 1.00 88.25 91 MET A CA 1
ATOM 695 C C . MET A 1 91 ? 12.045 2.962 -1.417 1.00 88.25 91 MET A C 1
ATOM 697 O O . MET A 1 91 ? 13.181 2.924 -1.882 1.00 88.25 91 MET A O 1
ATOM 701 N N . THR A 1 92 ? 11.820 3.119 -0.111 1.00 89.00 92 THR A N 1
ATOM 702 C CA . THR A 1 92 ? 12.898 3.186 0.885 1.00 89.00 92 THR A CA 1
ATOM 703 C C . THR A 1 92 ? 13.715 1.895 0.906 1.00 89.00 92 THR A C 1
ATOM 705 O O . THR A 1 92 ? 14.937 1.950 1.008 1.00 89.00 92 THR A O 1
ATOM 708 N N . LEU A 1 93 ? 13.063 0.737 0.761 1.00 87.31 93 LEU A N 1
ATOM 709 C CA . LEU A 1 93 ? 13.743 -0.552 0.656 1.00 87.31 93 LEU A CA 1
ATOM 710 C C . LEU A 1 93 ? 14.622 -0.622 -0.599 1.00 87.31 93 LEU A C 1
ATOM 712 O O . LEU A 1 93 ? 15.778 -1.031 -0.507 1.00 87.31 93 LEU A O 1
ATOM 716 N N . LEU A 1 94 ? 14.101 -0.186 -1.751 1.00 86.00 94 LEU A N 1
ATOM 717 C CA . LEU A 1 94 ? 14.848 -0.154 -3.014 1.00 86.00 94 LEU A CA 1
ATOM 718 C C . LEU A 1 94 ? 16.040 0.809 -2.980 1.00 86.00 94 LEU A C 1
ATOM 720 O O . LEU A 1 94 ? 17.078 0.511 -3.559 1.00 86.00 94 LEU A O 1
ATOM 724 N N . ALA A 1 95 ? 15.892 1.950 -2.309 1.00 86.88 95 ALA A N 1
ATOM 725 C CA . ALA A 1 95 ? 16.957 2.935 -2.140 1.00 86.88 95 ALA A CA 1
ATOM 726 C C . ALA A 1 95 ? 17.945 2.568 -1.020 1.00 86.88 95 ALA A C 1
ATOM 728 O O . ALA A 1 95 ? 18.943 3.261 -0.822 1.00 86.88 95 ALA A O 1
ATOM 729 N N . SER A 1 96 ? 17.666 1.513 -0.250 1.00 88.31 96 SER A N 1
ATOM 730 C CA . SER A 1 96 ? 18.518 1.135 0.869 1.00 88.31 96 SER A CA 1
ATOM 731 C C . SER A 1 96 ? 19.873 0.605 0.377 1.00 88.31 96 SER A C 1
ATOM 733 O O . SER A 1 96 ? 19.948 -0.062 -0.654 1.00 88.31 96 SER A O 1
ATOM 735 N N . PRO A 1 97 ? 20.960 0.824 1.135 1.00 90.12 97 PRO A N 1
ATOM 736 C CA . PRO A 1 97 ? 22.273 0.268 0.808 1.00 90.12 97 PRO A CA 1
ATOM 737 C C . PRO A 1 97 ? 22.366 -1.243 1.094 1.00 90.12 97 PRO A C 1
ATOM 739 O O . PRO A 1 97 ? 23.454 -1.815 1.026 1.00 90.12 97 PRO A O 1
ATOM 742 N N . GLN A 1 98 ? 21.261 -1.885 1.489 1.00 88.62 98 GLN A N 1
ATOM 743 C CA . GLN A 1 98 ? 21.249 -3.289 1.880 1.00 88.62 98 GLN A CA 1
ATOM 744 C C . GLN A 1 98 ? 21.457 -4.175 0.657 1.00 88.62 98 GLN A C 1
ATOM 746 O O . GLN A 1 98 ? 20.823 -3.998 -0.384 1.00 88.62 98 GLN A O 1
ATOM 751 N N . SER A 1 99 ? 22.339 -5.165 0.786 1.00 88.81 99 SER A N 1
ATOM 752 C CA . SER A 1 99 ? 22.527 -6.131 -0.287 1.00 88.81 99 SER A CA 1
ATOM 753 C C . SER A 1 99 ? 21.314 -7.059 -0.386 1.00 88.81 99 SER A C 1
ATOM 755 O O . SER A 1 99 ? 20.595 -7.293 0.589 1.00 88.81 99 SER A O 1
ATOM 757 N N . SER A 1 100 ? 21.111 -7.677 -1.552 1.00 85.00 100 SER A N 1
ATOM 758 C CA . SER A 1 100 ? 20.069 -8.701 -1.708 1.00 85.00 100 SER A CA 1
ATOM 759 C C . SER A 1 100 ? 20.233 -9.853 -0.709 1.00 85.00 100 SER A C 1
ATOM 761 O O . SER A 1 100 ? 19.243 -10.451 -0.302 1.00 85.00 100 SER A O 1
ATOM 763 N N . TYR A 1 101 ? 21.467 -10.151 -0.287 1.00 86.25 101 TYR A N 1
ATOM 764 C CA . TYR A 1 101 ? 21.741 -11.153 0.741 1.00 86.25 101 TYR A CA 1
ATOM 765 C C . TYR A 1 101 ? 21.195 -10.730 2.112 1.00 86.25 101 TYR A C 1
ATOM 767 O O . TYR A 1 101 ? 20.521 -11.526 2.766 1.00 86.25 101 TYR A O 1
ATOM 775 N N . ASP A 1 102 ? 21.413 -9.475 2.514 1.00 85.75 102 ASP A N 1
ATOM 776 C CA . ASP A 1 102 ? 20.912 -8.940 3.787 1.00 85.75 102 ASP A CA 1
ATOM 777 C C . ASP A 1 102 ? 19.379 -8.922 3.812 1.00 85.75 102 ASP A C 1
ATOM 779 O O . ASP A 1 102 ? 18.759 -9.328 4.796 1.00 85.75 102 ASP A O 1
ATOM 783 N N . LEU A 1 103 ? 18.753 -8.539 2.694 1.00 83.88 103 LEU A N 1
ATOM 784 C CA . LEU A 1 103 ? 17.297 -8.565 2.533 1.00 83.88 103 LEU A CA 1
ATOM 785 C C . LEU A 1 103 ? 16.730 -9.985 2.639 1.00 83.88 103 LEU A C 1
ATOM 787 O O . LEU A 1 103 ? 15.741 -10.212 3.337 1.00 83.88 103 LEU A O 1
ATOM 791 N N . LEU A 1 104 ? 17.373 -10.964 1.998 1.00 82.56 104 LEU A N 1
ATOM 792 C CA . LEU A 1 104 ? 16.986 -12.371 2.130 1.00 82.56 104 LEU A CA 1
ATOM 793 C C . LEU A 1 104 ? 17.155 -12.870 3.567 1.00 82.56 104 LEU A C 1
ATOM 795 O O . LEU A 1 104 ? 16.345 -13.668 4.043 1.00 82.56 104 LEU A O 1
ATOM 799 N N . GLN A 1 105 ? 18.168 -12.389 4.286 1.00 82.81 105 GLN A N 1
ATOM 800 C CA . GLN A 1 105 ? 18.348 -12.716 5.694 1.00 82.81 105 GLN A CA 1
ATOM 801 C C . GLN A 1 105 ? 17.222 -12.133 6.560 1.00 82.81 105 GLN A C 1
ATOM 803 O O . GLN A 1 105 ? 16.672 -12.855 7.389 1.00 82.81 105 GLN A O 1
ATOM 808 N N . ILE A 1 106 ? 16.816 -10.879 6.329 1.00 80.44 106 ILE A N 1
ATOM 809 C CA . ILE A 1 106 ? 15.664 -10.245 7.000 1.00 80.44 106 ILE A CA 1
ATOM 810 C C . ILE A 1 106 ? 14.376 -11.036 6.755 1.00 80.44 106 ILE A C 1
ATOM 812 O O . ILE A 1 106 ? 13.616 -11.277 7.690 1.00 80.44 106 ILE A O 1
ATOM 816 N N . LEU A 1 107 ? 14.151 -11.484 5.518 1.00 75.94 107 LEU A N 1
ATOM 817 C CA . LEU A 1 107 ? 12.975 -12.275 5.153 1.00 75.94 107 LEU A CA 1
ATOM 818 C C . LEU A 1 107 ? 12.988 -13.679 5.785 1.00 75.94 107 LEU A C 1
ATOM 820 O O . LEU A 1 107 ? 11.945 -14.201 6.169 1.00 75.94 107 LEU A O 1
ATOM 824 N N . THR A 1 108 ? 14.158 -14.304 5.913 1.00 77.75 108 THR A N 1
ATOM 825 C CA . THR A 1 108 ? 14.290 -15.668 6.463 1.00 77.75 108 THR A CA 1
ATOM 826 C C . THR A 1 108 ? 14.399 -15.716 7.985 1.00 77.75 108 THR A C 1
ATOM 828 O O . THR A 1 108 ? 14.184 -16.780 8.579 1.00 77.75 108 THR A O 1
ATOM 831 N N . LEU A 1 109 ? 14.704 -14.588 8.630 1.00 76.56 109 LEU A N 1
ATOM 832 C CA . LEU A 1 109 ? 14.661 -14.454 10.079 1.00 76.56 109 LEU A CA 1
ATOM 833 C C . LEU A 1 109 ? 13.229 -14.728 10.569 1.00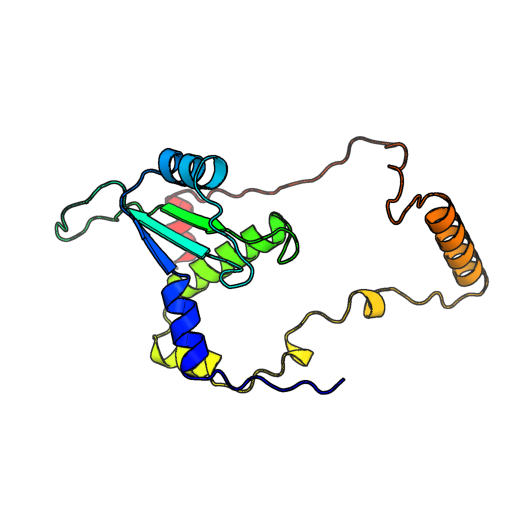 76.56 109 LEU A C 1
ATOM 835 O O . LEU A 1 109 ? 12.271 -14.188 10.013 1.00 76.56 109 LEU A O 1
ATOM 839 N N . PRO A 1 110 ? 13.044 -15.558 11.612 1.00 66.50 110 PRO A N 1
ATOM 840 C CA . PRO A 1 110 ? 11.735 -15.773 12.206 1.00 66.50 110 PRO A CA 1
ATOM 841 C C . PRO A 1 110 ? 11.275 -14.474 12.875 1.00 66.50 110 PRO A C 1
ATOM 843 O O . PRO A 1 110 ? 11.551 -14.220 14.046 1.00 66.50 110 PRO A O 1
ATOM 846 N N . LEU A 1 111 ? 10.585 -13.633 12.110 1.00 69.50 111 LEU A N 1
ATOM 847 C CA . LEU A 1 111 ? 9.948 -12.428 12.608 1.00 69.50 111 LEU A CA 1
ATOM 848 C C . LEU A 1 111 ? 8.819 -12.836 13.548 1.00 69.50 111 LEU A C 1
ATOM 850 O O . LEU A 1 111 ? 7.867 -13.522 13.160 1.00 69.50 111 LEU A O 1
ATOM 854 N N . ASN A 1 112 ? 8.912 -12.398 14.803 1.00 71.62 112 ASN A N 1
ATOM 855 C CA . ASN A 1 112 ? 7.770 -12.460 15.692 1.00 71.62 112 ASN A CA 1
ATOM 856 C C . ASN A 1 112 ? 6.798 -11.348 15.297 1.00 71.62 112 ASN A C 1
ATOM 858 O O . ASN A 1 112 ? 6.859 -10.227 15.799 1.00 71.62 112 ASN A O 1
ATOM 862 N N . TRP A 1 113 ? 5.887 -11.668 14.381 1.00 68.56 113 TRP A N 1
ATOM 863 C CA . TRP A 1 113 ? 4.846 -10.748 13.927 1.00 68.56 113 TRP A CA 1
ATOM 864 C C . TRP A 1 113 ? 4.009 -10.178 15.079 1.00 68.56 113 TRP A C 1
ATOM 866 O O . TRP A 1 113 ? 3.431 -9.110 14.930 1.00 68.56 113 TRP A O 1
ATOM 876 N N . VAL A 1 114 ? 3.959 -10.844 16.238 1.00 70.38 114 VAL A N 1
ATOM 877 C CA . VAL A 1 114 ? 3.266 -10.332 17.430 1.00 70.38 114 VAL A CA 1
ATOM 878 C C . VAL A 1 114 ? 3.936 -9.073 17.984 1.00 70.38 114 VAL A C 1
ATOM 880 O O . VAL A 1 114 ? 3.232 -8.178 18.442 1.00 70.38 114 VAL A O 1
ATOM 883 N N . ASP A 1 115 ? 5.265 -8.992 17.911 1.00 70.38 115 ASP A N 1
ATOM 884 C CA . ASP A 1 115 ? 6.035 -7.853 18.421 1.00 70.38 115 ASP A CA 1
ATOM 885 C C . ASP A 1 115 ? 6.159 -6.737 17.373 1.00 70.38 115 ASP A C 1
ATOM 887 O O . ASP A 1 115 ? 6.305 -5.567 17.722 1.00 70.38 115 ASP A O 1
ATOM 891 N N . LEU A 1 116 ? 6.086 -7.098 16.086 1.00 70.50 116 LEU A N 1
ATOM 892 C CA . LEU A 1 116 ? 6.173 -6.154 14.971 1.00 70.50 116 LEU A CA 1
ATOM 893 C C . LEU A 1 116 ? 4.835 -5.464 14.684 1.00 70.50 116 LEU A C 1
ATOM 895 O O . LEU A 1 116 ? 4.797 -4.294 14.298 1.00 70.50 116 LEU A O 1
ATOM 899 N N . LEU A 1 117 ? 3.726 -6.195 14.834 1.00 72.50 117 LEU A N 1
ATOM 900 C CA . LEU A 1 117 ? 2.415 -5.647 14.544 1.00 72.50 117 LEU A CA 1
ATOM 901 C C . LEU A 1 117 ? 2.006 -4.656 15.636 1.00 72.50 117 LEU A C 1
ATOM 903 O O . LEU A 1 117 ? 2.137 -4.940 16.830 1.00 72.50 117 LEU A O 1
ATOM 907 N N . PRO A 1 118 ? 1.434 -3.504 15.251 1.00 71.56 118 PRO A N 1
ATOM 908 C CA . PRO A 1 118 ? 0.834 -2.607 16.215 1.00 71.56 118 PRO A CA 1
ATOM 909 C C . PRO A 1 118 ? -0.159 -3.372 17.108 1.00 71.56 118 PRO A C 1
ATOM 911 O O . PRO A 1 118 ? -0.956 -4.163 16.594 1.00 71.56 118 PRO A O 1
ATOM 914 N N . PRO A 1 119 ? -0.175 -3.117 18.434 1.00 74.62 119 PRO A N 1
ATOM 915 C CA . PRO A 1 119 ? -1.107 -3.784 19.332 1.00 74.62 119 PRO A CA 1
ATOM 916 C C . PRO A 1 119 ? -2.531 -3.575 18.832 1.00 74.62 119 PRO A C 1
ATOM 918 O O . PRO A 1 119 ? -2.866 -2.473 18.373 1.00 74.62 119 PRO A O 1
ATOM 921 N N . ALA A 1 120 ? -3.340 -4.636 18.918 1.00 75.75 120 ALA A N 1
ATOM 922 C CA . ALA A 1 120 ? -4.683 -4.679 18.359 1.00 75.75 120 ALA A CA 1
ATOM 923 C C . ALA A 1 120 ? -5.454 -3.384 18.678 1.00 75.75 120 ALA A C 1
ATOM 925 O O . ALA A 1 120 ? -5.406 -2.907 19.811 1.00 75.75 120 ALA A O 1
ATOM 926 N N . PRO A 1 121 ? -6.233 -2.815 17.743 1.00 71.69 121 PRO A N 1
ATOM 927 C CA . PRO A 1 121 ? -6.943 -1.560 17.991 1.00 71.69 121 PRO A CA 1
ATOM 928 C C . PRO A 1 121 ? -7.773 -1.593 19.280 1.00 71.69 121 PRO A C 1
ATOM 930 O O . PRO A 1 121 ? -7.792 -0.626 20.032 1.00 71.69 121 PRO A O 1
ATOM 933 N N . LYS A 1 122 ? -8.367 -2.752 19.599 1.00 71.56 122 LYS A N 1
ATOM 934 C CA . LYS A 1 122 ? -9.119 -2.987 20.840 1.00 71.56 122 LYS A CA 1
ATOM 935 C C . LYS A 1 122 ? -8.280 -2.839 22.110 1.00 71.56 122 LYS A C 1
ATOM 937 O O . LYS A 1 122 ? -8.809 -2.359 23.103 1.00 71.56 122 LYS A O 1
ATOM 942 N N . SER A 1 123 ? -7.001 -3.216 22.097 1.00 79.50 123 SER A N 1
ATOM 943 C CA . SER A 1 123 ? -6.114 -3.038 23.255 1.00 79.50 123 SER A CA 1
ATOM 944 C C . SER A 1 123 ? -5.638 -1.595 23.417 1.00 79.50 123 SER A C 1
ATOM 946 O O . SER A 1 123 ? -5.147 -1.237 24.482 1.00 79.50 123 SER A O 1
ATOM 948 N N . ARG A 1 124 ? -5.802 -0.752 22.388 1.00 77.50 124 ARG A N 1
ATOM 949 C CA . ARG A 1 124 ? -5.565 0.699 22.467 1.00 77.50 124 ARG A CA 1
ATOM 950 C C . ARG A 1 124 ? -6.775 1.467 22.999 1.00 77.50 124 ARG A C 1
ATOM 952 O O . ARG A 1 124 ? -6.647 2.639 23.347 1.00 77.50 124 ARG A O 1
ATOM 959 N N . ILE A 1 125 ? -7.949 0.835 23.058 1.00 81.50 125 ILE A N 1
ATOM 960 C CA . ILE A 1 125 ? -9.147 1.455 23.622 1.00 81.50 125 ILE A CA 1
ATOM 961 C C . ILE A 1 125 ? -8.978 1.501 25.138 1.00 81.50 125 ILE A C 1
ATOM 963 O O . ILE A 1 125 ? -8.883 0.470 25.803 1.00 81.50 125 ILE A O 1
ATOM 967 N N . GLN A 1 126 ? -8.963 2.709 25.693 1.00 81.38 126 GLN A N 1
ATOM 968 C CA . GLN A 1 126 ? -8.946 2.896 27.137 1.00 81.38 126 GLN A CA 1
ATOM 969 C C . GLN A 1 126 ? -10.221 2.307 27.744 1.00 81.38 126 GLN A C 1
ATOM 971 O O . GLN A 1 126 ? -11.334 2.715 27.405 1.00 81.38 126 GLN A O 1
ATOM 976 N N . ILE A 1 127 ? -10.062 1.345 28.653 1.00 84.38 127 ILE A N 1
ATOM 977 C CA . ILE A 1 127 ? -11.193 0.758 29.367 1.00 84.38 127 ILE A CA 1
ATOM 978 C C . ILE A 1 127 ? -11.652 1.773 30.425 1.00 84.38 127 ILE A C 1
ATOM 980 O O . ILE A 1 127 ? -10.852 2.155 31.284 1.00 84.38 127 ILE A O 1
ATOM 984 N N . PRO A 1 128 ? -12.919 2.224 30.403 1.00 88.00 128 PRO A N 1
ATOM 985 C CA . PRO A 1 128 ? -13.403 3.207 31.360 1.00 88.00 128 PRO A CA 1
ATOM 986 C C . PRO A 1 128 ? -13.343 2.662 32.795 1.00 88.00 128 PRO A C 1
ATOM 988 O O . PRO A 1 128 ? -14.014 1.688 33.152 1.00 88.00 128 PRO A O 1
ATOM 991 N N . SER A 1 129 ? -12.539 3.313 33.636 1.00 88.88 129 SER A N 1
ATOM 992 C CA . SER A 1 129 ? -12.288 2.881 35.013 1.00 88.88 129 SER A CA 1
ATOM 993 C C . SER A 1 129 ? -13.449 3.215 35.955 1.00 88.88 129 SER A C 1
ATOM 995 O O . SER A 1 129 ? -13.829 2.372 36.772 1.00 88.88 129 SER A O 1
ATOM 997 N N . SER A 1 130 ? -14.064 4.395 35.805 1.00 94.38 130 SER A N 1
ATOM 998 C CA . SER A 1 130 ? -15.137 4.892 36.677 1.00 94.38 130 SER A CA 1
ATOM 999 C C . SER A 1 130 ? -16.536 4.420 36.258 1.00 94.38 130 SER A C 1
ATOM 1001 O O . SER A 1 130 ? -16.802 4.147 35.086 1.00 94.38 130 SER A O 1
ATOM 1003 N N . GLY A 1 131 ? -17.468 4.359 37.218 1.00 94.44 131 GLY A N 1
ATOM 1004 C CA . GLY A 1 131 ? -18.858 3.961 36.957 1.00 94.44 131 GLY A CA 1
ATOM 1005 C C . GLY A 1 131 ? -19.570 4.877 35.955 1.00 94.44 131 GLY A C 1
ATOM 1006 O O . GLY A 1 131 ? -20.250 4.391 35.052 1.00 94.44 131 GLY A O 1
ATOM 1007 N N . ILE A 1 132 ? -19.341 6.192 36.049 1.00 94.62 132 ILE A N 1
ATOM 1008 C CA . ILE A 1 132 ? -19.894 7.179 35.109 1.00 94.62 132 ILE A CA 1
ATOM 1009 C C . ILE A 1 132 ? -19.297 6.986 33.713 1.00 94.62 132 ILE A C 1
ATOM 1011 O O . ILE A 1 132 ? -20.039 6.972 32.735 1.00 94.62 132 ILE A O 1
ATOM 1015 N N . ALA A 1 133 ? -17.982 6.775 33.604 1.00 90.56 133 ALA A N 1
ATOM 1016 C CA . ALA A 1 133 ? -17.341 6.548 32.311 1.00 90.56 133 ALA A CA 1
ATOM 1017 C C . ALA A 1 133 ? -17.857 5.265 31.639 1.00 90.56 133 ALA A C 1
ATOM 1019 O O . ALA A 1 133 ? -18.090 5.255 30.432 1.00 90.56 133 ALA A O 1
ATOM 1020 N N . ARG A 1 134 ? -18.117 4.201 32.413 1.00 92.69 134 ARG A N 1
ATOM 1021 C CA . ARG A 1 134 ? -18.740 2.972 31.892 1.00 92.69 134 ARG A CA 1
ATOM 1022 C C . ARG A 1 134 ? -20.168 3.214 31.416 1.00 92.69 134 ARG A C 1
ATOM 1024 O O . ARG A 1 134 ? -20.534 2.733 30.347 1.00 92.69 134 ARG A O 1
ATOM 1031 N N . ALA A 1 135 ? -20.963 3.963 32.180 1.00 93.44 135 ALA A N 1
ATOM 1032 C CA . ALA A 1 135 ? -22.322 4.319 31.784 1.00 93.44 135 ALA A CA 1
ATOM 1033 C C . ALA A 1 135 ? -22.328 5.161 30.497 1.00 93.44 135 ALA A C 1
ATOM 1035 O O . ALA A 1 135 ? -23.058 4.837 29.563 1.00 93.44 135 ALA A O 1
ATOM 1036 N N . ALA A 1 136 ? -21.458 6.171 30.402 1.00 92.00 136 ALA A N 1
ATOM 1037 C CA . ALA A 1 136 ? -21.305 7.005 29.211 1.00 92.00 136 ALA A CA 1
ATOM 1038 C C . ALA A 1 136 ? -20.864 6.189 27.984 1.00 92.00 136 ALA A C 1
ATOM 1040 O O . ALA A 1 136 ? -21.467 6.308 26.919 1.00 92.00 136 ALA A O 1
ATOM 1041 N N . ALA A 1 137 ? -19.872 5.305 28.140 1.00 88.44 137 ALA A N 1
ATOM 1042 C CA . ALA A 1 137 ? -19.436 4.403 27.076 1.00 88.44 137 ALA A CA 1
ATOM 1043 C C . ALA A 1 137 ? -20.569 3.469 26.615 1.00 88.44 137 ALA A C 1
ATOM 1045 O O . ALA A 1 137 ? -20.749 3.273 25.414 1.00 88.44 137 ALA A O 1
ATOM 1046 N N . LYS A 1 138 ? -21.376 2.946 27.550 1.00 92.06 138 LYS A N 1
ATOM 1047 C CA . LYS A 1 138 ? -22.541 2.102 27.242 1.00 92.06 138 LYS A CA 1
ATOM 1048 C C . LYS A 1 138 ? -23.619 2.867 26.474 1.00 92.06 138 LYS A C 1
ATOM 1050 O O . LYS A 1 138 ? -24.140 2.340 25.496 1.00 92.06 138 LYS A O 1
ATOM 1055 N N . VAL A 1 139 ? -23.942 4.095 26.881 1.00 92.62 139 VAL A N 1
ATOM 1056 C CA . VAL A 1 139 ? -24.909 4.944 26.163 1.00 92.62 139 VAL A CA 1
ATOM 1057 C C . VAL A 1 139 ? -24.406 5.259 24.754 1.00 92.62 139 VAL A C 1
ATOM 1059 O O . VAL A 1 139 ? -25.156 5.085 23.799 1.00 92.62 139 VAL A O 1
ATOM 1062 N N . ASN A 1 140 ? -23.130 5.630 24.603 1.00 87.50 140 ASN A N 1
ATOM 1063 C CA . ASN A 1 140 ? -22.526 5.890 23.293 1.00 87.50 140 ASN A CA 1
ATOM 1064 C C . ASN A 1 140 ? -22.558 4.650 22.380 1.00 87.50 140 ASN A C 1
ATOM 1066 O O . ASN A 1 140 ? -22.881 4.758 21.198 1.00 87.50 140 ASN A O 1
ATOM 1070 N N . TYR A 1 141 ? -22.273 3.467 22.933 1.00 87.06 141 TYR A N 1
ATOM 1071 C CA . TYR A 1 141 ? -22.375 2.198 22.210 1.00 87.06 141 TYR A CA 1
ATOM 1072 C C . TYR A 1 141 ? -23.805 1.933 21.724 1.00 87.06 141 TYR A C 1
ATOM 1074 O O . TYR A 1 141 ? -24.014 1.699 20.538 1.00 87.06 141 TYR A O 1
ATOM 1082 N N . LEU A 1 142 ? -24.801 2.037 22.612 1.00 89.25 142 LEU A N 1
ATOM 1083 C CA . LEU A 1 142 ? -26.209 1.828 22.257 1.00 89.25 142 LEU A CA 1
ATOM 1084 C C . LEU A 1 142 ? -26.695 2.839 21.211 1.00 89.25 142 LEU A C 1
ATOM 1086 O O . LEU A 1 142 ? -27.412 2.469 20.287 1.00 89.25 142 LEU A O 1
ATOM 1090 N N . GLN A 1 143 ? -26.273 4.099 21.323 1.00 85.19 143 GLN A N 1
ATOM 1091 C CA . GLN A 1 143 ? -26.614 5.136 20.355 1.00 85.19 143 GLN A CA 1
ATOM 1092 C C . GLN A 1 143 ? -25.967 4.881 18.986 1.00 85.19 143 GLN A C 1
ATOM 1094 O O . GLN A 1 143 ? -26.594 5.132 17.962 1.00 85.19 143 GLN A O 1
ATOM 1099 N N . THR A 1 144 ? -24.739 4.357 18.955 1.00 81.44 144 THR A N 1
ATOM 1100 C CA . THR A 1 144 ? -24.064 3.966 17.706 1.00 81.44 144 THR A CA 1
ATOM 1101 C C . THR A 1 144 ? -24.781 2.791 17.046 1.00 81.44 144 THR A C 1
ATOM 1103 O O . THR A 1 144 ? -25.133 2.895 15.877 1.00 81.44 144 THR A O 1
ATOM 1106 N N . MET A 1 145 ? -25.100 1.742 17.813 1.00 82.25 145 MET A N 1
ATOM 1107 C CA . MET A 1 145 ? -25.859 0.577 17.335 1.00 82.25 145 MET A CA 1
ATOM 1108 C C . MET A 1 145 ? -27.238 0.956 16.787 1.00 82.25 145 MET A C 1
ATOM 1110 O O . MET A 1 145 ? -27.674 0.404 15.787 1.00 82.25 145 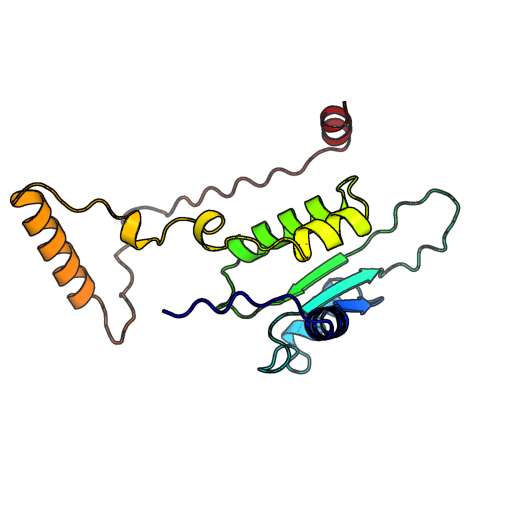MET A O 1
ATOM 1114 N N . TYR A 1 146 ? -27.928 1.910 17.420 1.00 81.38 146 TYR A N 1
ATOM 1115 C CA . TYR A 1 146 ? -29.224 2.393 16.933 1.00 81.38 146 TYR A CA 1
ATOM 1116 C C . TYR A 1 146 ? -29.114 3.140 15.594 1.00 81.38 146 TYR A C 1
ATOM 1118 O O . TYR A 1 146 ? -30.048 3.136 14.798 1.00 81.38 146 TYR A O 1
ATOM 1126 N N . ASN A 1 147 ? -27.968 3.774 15.337 1.00 75.00 147 ASN A N 1
ATOM 1127 C CA . ASN A 1 147 ? -27.690 4.482 14.087 1.00 75.00 147 ASN A CA 1
ATOM 1128 C C . ASN A 1 147 ? -27.112 3.567 12.993 1.00 75.00 147 ASN A C 1
ATOM 1130 O O . ASN A 1 147 ? -26.900 4.026 11.867 1.00 75.00 147 ASN A O 1
ATOM 1134 N N . GLU A 1 148 ? -26.829 2.302 13.312 1.00 80.31 148 GLU A N 1
ATOM 1135 C CA . GLU A 1 148 ? -26.411 1.297 12.344 1.00 80.31 148 GLU A CA 1
ATOM 1136 C C . GLU A 1 148 ? -27.633 0.626 11.718 1.00 80.31 148 GLU A C 1
ATOM 1138 O O . GLU A 1 148 ? -28.404 -0.067 12.377 1.00 80.31 148 GLU A O 1
ATOM 1143 N N . ILE A 1 149 ? -27.796 0.802 10.408 1.00 76.56 149 ILE A N 1
ATOM 1144 C CA . ILE A 1 149 ? -28.802 0.095 9.616 1.00 76.56 149 ILE A CA 1
ATOM 1145 C C . ILE A 1 149 ? -28.049 -0.866 8.698 1.00 76.56 149 ILE A C 1
ATOM 1147 O O . ILE A 1 149 ? -27.295 -0.440 7.827 1.00 76.56 149 ILE A O 1
ATOM 1151 N N . GLY A 1 150 ? -28.204 -2.175 8.920 1.00 75.25 150 GLY A N 1
ATOM 1152 C CA . GLY A 1 150 ? -27.562 -3.206 8.092 1.00 75.25 150 GLY A CA 1
ATOM 1153 C C . GLY A 1 150 ? -26.027 -3.164 8.112 1.00 75.25 150 GLY A C 1
ATOM 1154 O O . GLY A 1 150 ? -25.402 -3.320 7.067 1.00 75.25 150 GLY A O 1
ATOM 1155 N N . GLY A 1 151 ? -25.416 -2.886 9.271 1.00 68.19 151 GLY A N 1
ATOM 1156 C CA . GLY A 1 151 ? -23.954 -2.798 9.422 1.00 68.19 151 GLY A CA 1
ATOM 1157 C C . GLY A 1 151 ? -23.331 -1.504 8.888 1.00 68.19 151 GLY A C 1
ATOM 1158 O O . GLY A 1 151 ? -22.111 -1.373 8.870 1.00 68.19 151 GLY A O 1
ATOM 1159 N N . HIS A 1 152 ? -24.156 -0.544 8.465 1.00 63.12 152 HIS A N 1
ATOM 1160 C CA . HIS A 1 152 ? -23.714 0.766 8.007 1.00 63.12 152 HIS A CA 1
ATOM 1161 C C . HIS A 1 152 ? -24.192 1.831 8.990 1.00 63.12 152 HIS A C 1
ATOM 1163 O O . HIS A 1 152 ? -25.393 1.989 9.212 1.00 63.12 152 HIS A O 1
ATOM 1169 N N . THR A 1 153 ? -23.265 2.588 9.574 1.00 66.56 153 THR A N 1
ATOM 1170 C CA . THR A 1 153 ? -23.618 3.754 10.386 1.00 66.56 153 THR A CA 1
ATOM 1171 C C . THR A 1 153 ? -24.061 4.881 9.455 1.00 66.56 153 THR A C 1
ATOM 1173 O O . THR A 1 153 ? -23.277 5.351 8.624 1.00 66.56 153 THR A O 1
ATOM 1176 N N . LEU A 1 154 ? -25.310 5.340 9.575 1.00 65.19 154 LEU A N 1
ATOM 1177 C CA . LEU A 1 154 ? -25.752 6.524 8.836 1.00 65.19 154 LEU A CA 1
ATOM 1178 C C . LEU A 1 154 ? -24.885 7.725 9.232 1.00 65.19 154 LEU A C 1
ATOM 1180 O O . LEU A 1 154 ? -24.571 7.926 10.410 1.00 65.19 154 LEU A O 1
ATOM 1184 N N . ARG A 1 155 ? -24.462 8.516 8.235 1.00 56.41 155 ARG A N 1
ATOM 1185 C CA . ARG A 1 155 ? -23.531 9.632 8.443 1.00 56.41 155 ARG A CA 1
ATOM 1186 C C . ARG A 1 155 ? -24.063 10.561 9.532 1.00 56.41 155 ARG A C 1
ATOM 1188 O O . ARG A 1 155 ? -25.124 11.165 9.393 1.00 56.41 155 ARG A O 1
ATOM 1195 N N . ARG A 1 156 ? -23.279 10.718 10.601 1.00 64.00 156 ARG A N 1
ATOM 1196 C CA . ARG A 1 156 ? -23.490 11.758 11.610 1.00 64.00 156 ARG A CA 1
ATOM 1197 C C . ARG A 1 156 ? -23.561 13.109 10.897 1.00 64.00 156 ARG A C 1
ATOM 1199 O O . ARG A 1 156 ? -22.671 13.416 10.107 1.00 64.00 156 ARG A O 1
ATOM 1206 N N . THR A 1 157 ? -24.583 13.916 11.190 1.00 66.69 157 THR A N 1
ATOM 1207 C CA . THR A 1 157 ? -24.692 15.284 10.663 1.00 66.69 157 THR A CA 1
ATOM 1208 C C . THR A 1 157 ? -23.393 16.024 10.957 1.00 66.69 157 THR A C 1
ATOM 1210 O O . THR A 1 157 ? -23.018 16.221 12.119 1.00 66.69 157 THR A O 1
ATOM 1213 N N . GLN A 1 158 ? -22.667 16.360 9.897 1.00 64.25 158 GLN A N 1
ATOM 1214 C CA . GLN A 1 158 ? -21.360 16.981 9.976 1.00 64.25 158 GLN A CA 1
ATOM 1215 C C . GLN A 1 158 ? -21.518 18.379 10.587 1.00 64.25 158 GLN A C 1
ATOM 1217 O O . GLN A 1 158 ? -22.047 19.286 9.955 1.00 64.25 158 GLN A O 1
ATOM 1222 N N . ARG A 1 159 ? -21.112 18.544 11.854 1.00 73.38 159 ARG A N 1
ATOM 1223 C CA . ARG A 1 159 ? -21.258 19.814 12.593 1.00 73.38 159 ARG A CA 1
ATOM 1224 C C . ARG A 1 159 ? -20.235 20.878 12.182 1.00 73.38 159 ARG A C 1
ATOM 1226 O O . ARG A 1 159 ? -20.421 22.046 12.499 1.00 73.38 159 ARG A O 1
ATOM 1233 N N . SER A 1 160 ? -19.167 20.480 11.497 1.00 75.31 160 SER A N 1
ATOM 1234 C CA . SER A 1 160 ? -18.121 21.362 10.983 1.00 75.31 160 SER A CA 1
ATOM 1235 C C . SER A 1 160 ? -17.428 20.718 9.777 1.00 75.31 160 SER A C 1
ATOM 1237 O O . SER A 1 160 ? -17.391 19.485 9.681 1.00 75.31 160 SER A O 1
ATOM 1239 N N . PRO A 1 161 ? -16.871 21.510 8.845 1.00 74.94 161 PRO A N 1
ATOM 1240 C CA . PRO A 1 161 ? -16.101 20.965 7.733 1.00 74.94 161 PRO A CA 1
ATOM 1241 C C . PRO A 1 161 ? -14.962 20.082 8.265 1.00 74.94 161 PRO A C 1
ATOM 1243 O O . PRO A 1 161 ? -14.216 20.481 9.162 1.00 74.94 161 PRO A O 1
ATOM 1246 N N . GLN A 1 162 ? -14.865 18.858 7.737 1.00 62.38 162 GLN A N 1
ATOM 1247 C CA . GLN A 1 162 ? -13.778 17.933 8.041 1.00 62.38 162 GLN A CA 1
ATOM 1248 C C . GLN A 1 162 ? -12.489 18.585 7.551 1.00 62.38 162 GLN A C 1
ATOM 1250 O O . GLN A 1 162 ? -12.363 18.906 6.373 1.00 62.38 162 GLN A O 1
ATOM 1255 N N . LYS A 1 163 ? -11.546 18.801 8.467 1.00 67.31 163 LYS A N 1
ATOM 1256 C CA . LYS A 1 163 ? -10.195 19.244 8.136 1.00 67.31 163 LYS A CA 1
ATOM 1257 C C . LYS A 1 163 ? -9.294 18.019 8.137 1.00 67.31 163 LYS A C 1
ATOM 1259 O O . LYS A 1 163 ? -8.679 17.708 9.152 1.00 67.31 163 LYS A O 1
ATOM 1264 N N . THR A 1 164 ? -9.258 17.305 7.022 1.00 59.28 164 THR A N 1
ATOM 1265 C CA . THR A 1 164 ? -8.182 16.344 6.775 1.00 59.28 164 THR A CA 1
ATOM 1266 C C . THR A 1 164 ? -6.995 17.153 6.274 1.00 59.28 164 THR A C 1
ATOM 1268 O O . THR A 1 164 ? -7.051 17.709 5.181 1.00 59.28 164 THR A O 1
ATOM 1271 N N . ILE A 1 165 ? -5.960 17.293 7.100 1.00 66.38 165 ILE A N 1
ATOM 1272 C CA . ILE A 1 165 ? -4.713 17.937 6.686 1.00 66.38 165 ILE A CA 1
ATOM 1273 C C . ILE A 1 165 ? -3.838 16.834 6.101 1.00 66.38 165 ILE A C 1
ATOM 1275 O O . ILE A 1 165 ? -3.227 16.067 6.841 1.00 66.38 165 ILE A O 1
ATOM 1279 N N . LEU A 1 166 ? -3.828 16.731 4.775 1.00 52.44 166 LEU A N 1
ATOM 1280 C CA . LEU A 1 166 ? -2.831 15.951 4.058 1.00 52.44 166 LEU A CA 1
ATOM 1281 C C . LEU A 1 166 ? -1.597 16.846 3.903 1.00 52.44 166 LEU A C 1
ATOM 1283 O O . LEU A 1 166 ? -1.674 17.894 3.264 1.00 52.44 166 LEU A O 1
ATOM 1287 N N . VAL A 1 167 ? -0.489 16.480 4.543 1.00 69.00 167 VAL A N 1
ATOM 1288 C CA . VAL A 1 167 ? 0.782 17.188 4.359 1.00 69.00 167 VAL A CA 1
ATOM 1289 C C . VAL A 1 167 ? 1.552 16.458 3.272 1.00 69.00 167 VAL A C 1
ATOM 1291 O O . VAL A 1 167 ? 2.234 15.473 3.539 1.00 69.00 167 VAL A O 1
ATOM 1294 N N . GLU A 1 168 ? 1.419 16.932 2.040 1.00 60.94 168 GLU A N 1
ATOM 1295 C CA . GLU A 1 168 ? 2.288 16.514 0.945 1.00 60.94 168 GLU A CA 1
ATOM 1296 C C . GLU A 1 168 ? 3.540 17.387 0.959 1.00 60.94 168 GLU A C 1
ATOM 1298 O O . GLU A 1 168 ? 3.462 18.613 0.856 1.00 60.94 168 GLU A O 1
ATOM 1303 N N . LYS A 1 169 ? 4.706 16.759 1.116 1.00 67.38 169 LYS A N 1
ATOM 1304 C CA . LYS A 1 169 ? 5.996 17.431 0.978 1.00 67.38 169 LYS A CA 1
ATOM 1305 C C . LYS A 1 169 ? 6.660 16.937 -0.301 1.00 67.38 169 LYS A C 1
ATOM 1307 O O . LYS A 1 169 ? 7.140 15.810 -0.361 1.00 67.38 169 LYS A O 1
ATOM 1312 N N . SER A 1 170 ? 6.676 17.780 -1.326 1.00 56.72 170 SER A N 1
ATOM 1313 C CA . SER A 1 170 ? 7.529 17.590 -2.497 1.00 56.72 170 SER A CA 1
ATOM 1314 C C . SER A 1 170 ? 8.936 18.070 -2.156 1.00 56.72 170 SER A C 1
ATOM 1316 O O . SER A 1 170 ? 9.101 19.222 -1.758 1.00 56.72 170 SER A O 1
ATOM 1318 N N . PHE A 1 171 ? 9.938 17.209 -2.308 1.00 65.31 171 PHE A N 1
ATOM 1319 C CA . PHE A 1 171 ? 11.331 17.598 -2.103 1.00 65.31 171 PHE A CA 1
ATOM 1320 C C . PHE A 1 171 ? 11.877 18.279 -3.353 1.00 65.31 171 PHE A C 1
ATOM 1322 O O . PHE A 1 171 ? 11.779 17.738 -4.458 1.00 65.31 171 PHE A O 1
ATOM 1329 N N . THR A 1 172 ? 12.467 19.455 -3.169 1.00 73.56 172 THR A N 1
ATOM 1330 C CA . THR A 1 172 ? 13.244 20.120 -4.220 1.00 73.56 172 THR A CA 1
ATOM 1331 C C . THR A 1 172 ? 14.617 19.460 -4.379 1.00 73.56 172 THR A C 1
ATOM 1333 O O . THR A 1 172 ? 15.105 18.779 -3.478 1.00 73.56 172 THR A O 1
ATOM 1336 N N . GLU A 1 173 ? 15.262 19.655 -5.529 1.00 68.44 173 GLU A N 1
ATOM 1337 C CA . GLU A 1 173 ? 16.575 19.065 -5.843 1.00 68.44 173 GLU A CA 1
ATOM 1338 C C . GLU A 1 173 ? 17.663 19.469 -4.826 1.00 68.44 173 GLU A C 1
ATOM 1340 O O . GLU A 1 173 ? 18.504 18.661 -4.445 1.00 68.44 173 GLU A O 1
ATOM 1345 N N . TYR A 1 174 ? 17.571 20.687 -4.281 1.00 66.19 174 TYR A N 1
ATOM 1346 C CA . TYR A 1 174 ? 18.443 21.171 -3.207 1.00 66.19 174 TYR A CA 1
ATOM 1347 C C . TYR A 1 174 ? 18.216 20.468 -1.862 1.00 66.19 174 TYR A C 1
ATOM 1349 O O . TYR A 1 174 ? 19.167 20.272 -1.112 1.00 66.19 174 TYR A O 1
ATOM 1357 N N . GLU A 1 175 ? 16.979 20.081 -1.541 1.00 63.09 175 GLU A N 1
ATOM 1358 C CA . GLU A 1 175 ? 16.661 19.394 -0.281 1.00 63.09 175 GLU A CA 1
ATOM 1359 C C . GLU A 1 175 ? 17.077 17.919 -0.298 1.00 63.09 175 GLU A C 1
ATOM 1361 O O . GLU A 1 175 ? 17.422 17.388 0.755 1.00 63.09 175 GLU A O 1
ATOM 1366 N N . LYS A 1 176 ? 17.105 17.277 -1.475 1.00 56.94 176 LYS A N 1
ATOM 1367 C CA . LYS A 1 176 ? 17.632 15.909 -1.634 1.00 56.94 176 LYS A CA 1
ATOM 1368 C C . LYS A 1 176 ? 19.118 15.831 -1.269 1.00 56.94 176 LYS A C 1
ATOM 1370 O O . LYS A 1 176 ? 19.509 14.971 -0.488 1.00 56.94 176 LYS A O 1
ATOM 1375 N N . ASN A 1 177 ? 19.910 16.803 -1.728 1.00 53.00 177 ASN A N 1
ATOM 1376 C CA . ASN A 1 177 ? 21.354 16.855 -1.470 1.00 53.00 177 ASN A CA 1
ATOM 1377 C C . ASN A 1 177 ? 21.717 17.120 0.004 1.00 53.00 177 ASN A C 1
ATOM 1379 O O . ASN A 1 177 ? 22.830 16.821 0.420 1.00 53.00 177 ASN A O 1
ATOM 1383 N N . ILE A 1 178 ? 20.804 17.684 0.806 1.00 54.41 178 ILE A N 1
ATOM 1384 C CA . ILE A 1 178 ? 21.045 17.958 2.235 1.00 54.41 178 ILE A CA 1
ATOM 1385 C C . ILE A 1 178 ? 20.703 16.741 3.109 1.00 54.41 178 ILE A C 1
ATOM 1387 O O . ILE A 1 178 ? 21.263 16.609 4.191 1.00 54.41 178 ILE A O 1
ATOM 1391 N N . SER A 1 179 ? 19.824 15.835 2.662 1.00 48.66 179 SER A N 1
ATOM 1392 C CA . SER A 1 179 ? 19.555 14.579 3.385 1.00 48.66 179 SER A CA 1
ATOM 1393 C C . SER A 1 179 ? 20.577 13.468 3.119 1.00 48.66 179 SER A C 1
ATOM 1395 O O . SER A 1 179 ? 20.517 12.432 3.772 1.00 48.66 179 SER A O 1
ATOM 1397 N N . GLU A 1 180 ? 21.477 13.671 2.152 1.00 50.50 180 GLU A N 1
ATOM 1398 C CA . GLU A 1 180 ? 22.544 12.732 1.769 1.00 50.50 180 GLU A CA 1
ATOM 1399 C C . GLU A 1 180 ? 23.907 13.039 2.434 1.00 50.50 180 GLU A C 1
ATOM 1401 O O . GLU A 1 180 ? 24.866 12.298 2.221 1.00 50.50 180 GLU A O 1
ATOM 1406 N N . MET A 1 181 ? 23.995 14.094 3.262 1.00 41.09 181 MET A N 1
ATOM 1407 C CA . MET A 1 181 ? 25.135 14.387 4.154 1.00 41.09 181 MET A CA 1
ATOM 1408 C C . MET A 1 181 ? 24.833 13.986 5.597 1.00 41.09 181 MET A C 1
ATOM 1410 O O . MET A 1 181 ? 25.767 13.477 6.258 1.00 41.09 181 MET A O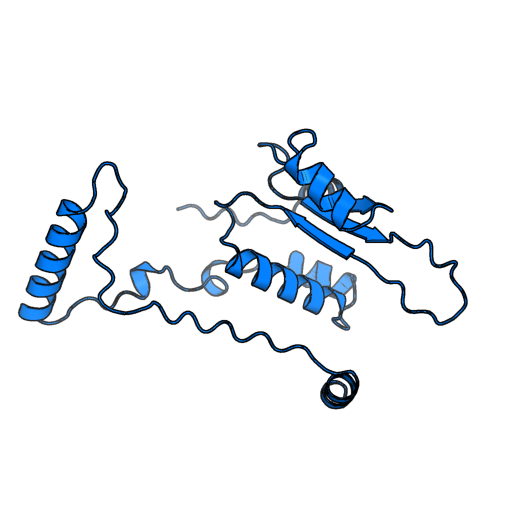 1
#

pLDDT: mean 75.95, std 14.46, range [25.64, 94.62]

Sequence (181 aa):
MKTTGSRISGADSVEAKDCLVFDAKSKDDLISNYLNGPRTLSDERMSYLVISNPTESIYDDGYSGQFELLMCAPHFIGDGASLHQCTHEFMTLLASPQSSYDLLQILTLPLNWVDLLPPAPKSRIQIPSSGIARAAAKVNYLQTMYNEIGGHTLRRTQRSPQKTILVEKSFTEYEKNISEM

Organism: NCBI:txid2823264

Secondary structure (DSSP, 8-state):
---------TTHHHHHHHHEEEE---HHHHHHHHHHSS---BTTBS-EEEEE-SS-----TT-----EEEEE--TTT--HHHHHHHHHHHHHHHTS---HHHHHHHHHS---HHHHSPP-HHHHSPPP-SHHHHHHHHHHHHHHHHTEETTEEPPP--SS---------PPPHHHHHHHT-

Foldseek 3Di:
DDPPQPQCDPVVVVLVVVQEEEELDDPVVVVCCPVPNDPPDDPSHQKHKYWHQVDPPPDDPDDDGDIDIDIDGDCVVHDPVVVVVVVVVVVCVVVDPDDPVNVVVVSNPRDPVCVVDDPDVVVVDDDDPDPVSVVVVVVVVVVQVVCDDPNDRDDDDPPDPDDPDDDDDDDDPVNVVVVVD